Protein AF-A0A2V6QV86-F1 (afdb_monomer_lite)

Radius of gyration: 25.25 Å; chains: 1; bounding box: 74×33×73 Å

Structure (mmCIF, N/CA/C/O backbone):
data_AF-A0A2V6QV86-F1
#
_entry.id   AF-A0A2V6QV86-F1
#
loop_
_atom_site.group_PDB
_atom_site.id
_atom_site.type_symbol
_atom_site.label_atom_id
_atom_site.label_alt_id
_atom_site.label_comp_id
_atom_site.label_asym_id
_atom_site.label_entity_id
_atom_site.label_seq_id
_atom_site.pdbx_PDB_ins_code
_atom_site.Cartn_x
_atom_site.Cartn_y
_atom_site.Cartn_z
_atom_site.occupancy
_atom_site.B_iso_or_equiv
_atom_site.auth_seq_id
_atom_site.auth_comp_id
_atom_site.auth_asym_id
_atom_site.auth_atom_id
_atom_site.pdbx_PDB_model_num
ATOM 1 N N . MET A 1 1 ? 56.290 -21.192 -47.264 1.00 42.50 1 MET A N 1
ATOM 2 C CA . MET A 1 1 ? 55.141 -20.463 -47.847 1.00 42.50 1 MET A CA 1
ATOM 3 C C . MET A 1 1 ? 53.968 -20.531 -46.877 1.00 42.50 1 MET A C 1
ATOM 5 O O . MET A 1 1 ? 53.337 -21.572 -46.780 1.00 42.50 1 MET A O 1
ATOM 9 N N . ARG A 1 2 ? 53.705 -19.469 -46.104 1.00 52.25 2 ARG A N 1
ATOM 10 C CA . ARG A 1 2 ? 52.450 -19.335 -45.347 1.00 52.25 2 ARG A CA 1
ATOM 11 C C . ARG A 1 2 ? 51.502 -18.498 -46.199 1.00 52.25 2 ARG A C 1
ATOM 13 O O . ARG A 1 2 ? 51.614 -17.281 -46.219 1.00 52.25 2 ARG A O 1
ATOM 20 N N . LEU A 1 3 ? 50.619 -19.160 -46.940 1.00 50.53 3 LEU A N 1
ATOM 21 C CA . LEU A 1 3 ? 49.456 -18.513 -47.540 1.00 50.53 3 LEU A CA 1
ATOM 22 C C . LEU A 1 3 ? 48.415 -18.355 -46.431 1.00 50.53 3 LEU A C 1
ATOM 24 O O . LEU A 1 3 ? 47.565 -19.215 -46.220 1.00 50.53 3 LEU A O 1
ATOM 28 N N . THR A 1 4 ? 48.527 -17.279 -45.657 1.00 61.88 4 THR A N 1
ATOM 29 C CA . THR A 1 4 ? 47.422 -16.807 -44.824 1.00 61.88 4 THR A CA 1
ATOM 30 C C . THR A 1 4 ? 46.302 -16.404 -45.774 1.00 61.88 4 THR A C 1
ATOM 32 O O . THR A 1 4 ? 46.417 -15.393 -46.454 1.00 61.88 4 THR A O 1
ATOM 35 N N . ASN A 1 5 ? 45.254 -17.227 -45.875 1.00 73.50 5 ASN A N 1
ATOM 36 C CA . ASN A 1 5 ? 44.117 -16.962 -46.750 1.00 73.50 5 ASN A CA 1
ATOM 37 C C . ASN A 1 5 ? 43.401 -15.681 -46.266 1.00 73.50 5 ASN A C 1
ATOM 39 O O . ASN A 1 5 ? 42.757 -15.717 -45.214 1.00 73.50 5 ASN A O 1
ATOM 43 N N . PRO A 1 6 ? 43.523 -14.546 -46.980 1.00 71.19 6 PRO A N 1
ATOM 44 C CA . PRO A 1 6 ? 43.025 -13.254 -46.507 1.00 71.19 6 PRO A CA 1
ATOM 45 C C . PRO A 1 6 ? 41.498 -13.239 -46.394 1.00 71.19 6 PRO A C 1
ATOM 47 O O . PRO A 1 6 ? 40.950 -12.569 -45.525 1.00 71.19 6 PRO A O 1
ATOM 50 N N . VAL A 1 7 ? 40.812 -14.046 -47.208 1.00 74.56 7 VAL A N 1
ATOM 51 C CA . VAL A 1 7 ? 39.355 -14.203 -47.169 1.00 74.56 7 VAL A CA 1
ATOM 52 C C . VAL A 1 7 ? 38.921 -14.813 -45.836 1.00 74.56 7 VAL A C 1
ATOM 54 O O . VAL A 1 7 ? 38.009 -14.296 -45.199 1.00 74.56 7 VAL A O 1
ATOM 57 N N . LEU A 1 8 ? 39.624 -15.844 -45.354 1.00 75.56 8 LEU A N 1
ATOM 58 C CA . LEU A 1 8 ? 39.345 -16.471 -44.056 1.00 75.56 8 LEU A CA 1
ATOM 59 C C . LEU A 1 8 ? 39.459 -15.461 -42.900 1.00 75.56 8 LEU A C 1
ATOM 61 O O . LEU A 1 8 ? 38.622 -15.456 -42.002 1.00 75.56 8 LEU A O 1
ATOM 65 N N . TRP A 1 9 ? 40.464 -14.582 -42.938 1.00 75.62 9 TRP A N 1
ATOM 66 C CA . TRP A 1 9 ? 40.664 -13.546 -41.920 1.00 75.62 9 TRP A CA 1
ATOM 67 C C . TRP A 1 9 ? 39.587 -12.464 -41.948 1.00 75.62 9 TRP A C 1
ATOM 69 O O . TRP A 1 9 ? 39.134 -12.041 -40.887 1.00 75.62 9 TRP A O 1
ATOM 79 N N . ILE A 1 10 ? 39.137 -12.058 -43.138 1.00 77.81 10 ILE A N 1
ATOM 80 C CA . ILE A 1 10 ? 38.023 -11.114 -43.292 1.00 77.81 10 ILE A CA 1
ATOM 81 C C . ILE A 1 10 ? 36.728 -11.728 -42.745 1.00 77.81 10 ILE A C 1
ATOM 83 O O . ILE A 1 10 ? 36.012 -11.068 -41.994 1.00 77.81 10 ILE A O 1
ATOM 87 N N . PHE A 1 11 ? 36.452 -13.001 -43.049 1.00 79.69 11 PHE A N 1
ATOM 88 C CA . PHE A 1 11 ? 35.285 -13.704 -42.510 1.00 79.69 11 PHE A CA 1
ATOM 89 C C . PHE A 1 11 ? 35.346 -13.854 -40.986 1.00 79.69 11 PHE A C 1
ATOM 91 O O . PHE A 1 11 ? 34.358 -13.575 -40.311 1.00 79.69 11 PHE A O 1
ATOM 98 N N . LEU A 1 12 ? 36.501 -14.230 -40.426 1.00 78.12 12 LEU A N 1
ATOM 99 C CA . LEU A 1 12 ? 36.692 -14.303 -38.974 1.00 78.12 12 LEU A CA 1
ATOM 100 C C . LEU A 1 12 ? 36.471 -12.938 -38.313 1.00 78.12 12 LEU A C 1
ATOM 102 O O . LEU A 1 12 ? 35.704 -12.847 -37.358 1.00 78.12 12 LEU A O 1
ATOM 106 N N . ALA A 1 13 ? 37.074 -11.870 -38.843 1.00 77.94 13 ALA A N 1
ATOM 107 C CA . ALA A 1 13 ? 36.891 -10.516 -38.323 1.00 77.94 13 ALA A CA 1
ATOM 108 C C . ALA A 1 13 ? 35.424 -10.059 -38.393 1.00 77.94 13 ALA A C 1
ATOM 110 O O . ALA A 1 13 ? 34.920 -9.467 -37.441 1.00 77.94 13 ALA A O 1
ATOM 111 N N . ALA A 1 14 ? 34.711 -10.373 -39.479 1.00 78.31 14 ALA A N 1
ATOM 112 C CA . ALA A 1 14 ? 33.290 -10.063 -39.618 1.00 78.31 14 ALA A CA 1
ATOM 113 C C . ALA A 1 14 ? 32.424 -10.814 -38.591 1.00 78.31 14 ALA A C 1
ATOM 115 O O . ALA A 1 14 ? 31.543 -10.207 -37.987 1.00 78.31 14 ALA A O 1
ATOM 116 N N . ILE A 1 15 ? 32.702 -12.099 -38.340 1.00 83.88 15 ILE A N 1
ATOM 117 C CA . ILE A 1 15 ? 31.999 -12.897 -37.322 1.00 83.88 15 ILE A CA 1
ATOM 118 C C . ILE A 1 15 ? 32.264 -12.341 -35.918 1.00 83.88 15 ILE A C 1
ATOM 120 O O . ILE A 1 15 ? 31.322 -12.174 -35.143 1.00 83.88 15 ILE A O 1
ATOM 124 N N . PHE A 1 16 ? 33.515 -11.998 -35.596 1.00 81.94 16 PHE A N 1
ATOM 125 C CA . PHE A 1 16 ? 33.860 -11.374 -34.315 1.00 81.94 16 PHE A CA 1
ATOM 126 C C . PHE A 1 16 ? 33.180 -10.013 -34.133 1.00 81.94 16 PHE A C 1
ATOM 128 O O . PHE A 1 16 ? 32.630 -9.756 -33.064 1.00 81.94 16 PHE A O 1
ATOM 135 N N . ASN A 1 17 ? 33.145 -9.173 -35.171 1.00 80.81 17 ASN A N 1
ATOM 136 C CA . ASN A 1 17 ? 32.445 -7.887 -35.130 1.00 80.81 17 ASN A CA 1
ATOM 137 C C . ASN A 1 17 ? 30.928 -8.058 -34.970 1.00 80.81 17 ASN A C 1
ATOM 139 O O . ASN A 1 17 ? 30.315 -7.328 -34.197 1.00 80.81 17 ASN A O 1
ATOM 143 N N . ALA A 1 18 ? 30.322 -9.037 -35.648 1.00 78.94 18 ALA A N 1
ATOM 144 C CA . ALA A 1 18 ? 28.898 -9.332 -35.513 1.00 78.94 18 ALA A CA 1
ATOM 145 C C . ALA A 1 18 ? 28.544 -9.846 -34.106 1.00 78.94 18 ALA A C 1
ATOM 147 O O . ALA A 1 18 ? 27.550 -9.411 -33.526 1.00 78.94 18 ALA A O 1
ATOM 148 N N . LEU A 1 19 ? 29.374 -10.722 -33.527 1.00 83.56 19 LEU A N 1
ATOM 149 C CA . LEU A 1 19 ? 29.228 -11.191 -32.144 1.00 83.56 19 LEU A CA 1
ATOM 150 C C . LEU A 1 19 ? 29.383 -10.044 -31.144 1.00 83.56 19 LEU A C 1
ATOM 152 O O . LEU A 1 19 ? 28.533 -9.886 -30.270 1.00 83.56 19 LEU A O 1
ATOM 156 N N . ALA A 1 20 ? 30.428 -9.226 -31.289 1.00 75.62 20 ALA A N 1
ATOM 157 C CA . ALA A 1 20 ? 30.649 -8.061 -30.439 1.00 75.62 20 ALA A CA 1
ATOM 158 C C . ALA A 1 20 ? 29.458 -7.094 -30.504 1.00 75.62 20 ALA A C 1
ATOM 160 O O . ALA A 1 20 ? 28.913 -6.740 -29.464 1.00 75.62 20 ALA A O 1
ATOM 161 N N . ALA A 1 21 ? 28.981 -6.760 -31.709 1.00 76.75 21 ALA A N 1
ATOM 162 C CA . ALA A 1 21 ? 27.809 -5.910 -31.900 1.00 76.75 21 ALA A CA 1
ATOM 163 C C . ALA A 1 21 ? 26.549 -6.498 -31.245 1.00 76.75 21 ALA A C 1
ATOM 165 O O . ALA A 1 21 ? 25.808 -5.773 -30.588 1.00 76.75 21 ALA A O 1
ATOM 166 N N . PHE A 1 22 ? 26.324 -7.810 -31.358 1.00 80.94 22 PHE A N 1
ATOM 167 C CA . PHE A 1 22 ? 25.190 -8.476 -30.714 1.00 80.94 22 PHE A CA 1
ATOM 168 C C . PHE A 1 22 ? 25.242 -8.388 -29.180 1.00 80.94 22 PHE A C 1
ATOM 170 O O . PHE A 1 22 ? 24.226 -8.091 -28.548 1.00 80.94 22 PHE A O 1
ATOM 177 N N . PHE A 1 23 ? 26.412 -8.614 -28.570 1.00 79.12 23 PHE A N 1
ATOM 178 C CA . PHE A 1 23 ? 26.585 -8.449 -27.123 1.00 79.12 23 PHE A CA 1
ATOM 179 C C . PHE A 1 23 ? 26.409 -6.986 -26.696 1.00 79.12 23 PHE A C 1
ATOM 181 O O . PHE A 1 23 ? 25.689 -6.722 -25.737 1.00 79.12 23 PHE A O 1
ATOM 188 N N . THR A 1 24 ? 26.970 -6.034 -27.447 1.00 81.19 24 THR A N 1
ATOM 189 C CA . THR A 1 24 ? 26.826 -4.599 -27.165 1.00 81.19 24 THR A CA 1
ATOM 190 C C . THR A 1 24 ? 25.374 -4.130 -27.244 1.00 81.19 24 THR A C 1
ATOM 192 O O . THR A 1 24 ? 24.932 -3.413 -26.351 1.00 81.19 24 THR A O 1
ATOM 195 N N . ILE A 1 25 ? 24.610 -4.556 -28.256 1.00 77.50 25 ILE A N 1
ATOM 196 C CA . ILE A 1 25 ? 23.181 -4.220 -28.376 1.00 77.50 25 ILE A CA 1
ATOM 197 C C . ILE A 1 25 ? 22.408 -4.762 -27.168 1.00 77.50 25 ILE A C 1
ATOM 199 O O . ILE A 1 25 ? 21.633 -4.036 -26.551 1.00 77.50 25 ILE A O 1
ATOM 203 N N . ARG A 1 26 ? 22.674 -6.010 -26.758 1.00 77.38 26 ARG A N 1
ATOM 204 C CA . ARG A 1 26 ? 22.031 -6.592 -25.571 1.00 77.38 26 ARG A CA 1
ATOM 205 C C . ARG A 1 26 ? 22.360 -5.852 -24.279 1.00 77.38 26 ARG A C 1
ATOM 207 O O . ARG A 1 26 ? 21.483 -5.709 -23.427 1.00 77.38 26 ARG A O 1
ATOM 214 N N . ASP A 1 27 ? 23.598 -5.406 -24.113 1.00 80.81 27 ASP A N 1
ATOM 215 C CA . ASP A 1 27 ? 23.992 -4.651 -22.925 1.00 80.81 27 ASP A CA 1
ATOM 216 C C . ASP A 1 27 ? 23.386 -3.239 -22.926 1.00 80.81 27 ASP A C 1
ATOM 218 O O . ASP A 1 27 ? 22.929 -2.773 -21.881 1.00 80.81 27 ASP A O 1
ATOM 222 N N . GLN A 1 28 ? 23.271 -2.594 -24.091 1.00 74.31 28 GLN A N 1
ATOM 223 C CA . GLN A 1 28 ? 22.559 -1.319 -24.239 1.00 74.31 28 GLN A CA 1
ATOM 224 C C . GLN A 1 28 ? 21.066 -1.444 -23.913 1.00 74.31 28 GLN A C 1
ATOM 226 O O . GLN A 1 28 ? 20.520 -0.592 -23.207 1.00 74.31 28 GLN A O 1
ATOM 231 N N . ASP A 1 29 ? 20.406 -2.514 -24.362 1.00 81.38 29 ASP A N 1
ATOM 232 C CA . ASP A 1 29 ? 18.995 -2.774 -24.052 1.00 81.38 29 ASP A CA 1
ATOM 233 C C . ASP A 1 29 ? 18.773 -2.963 -22.545 1.00 81.38 29 ASP A C 1
ATOM 235 O O . ASP A 1 29 ? 17.808 -2.438 -21.975 1.00 81.38 29 ASP A O 1
ATOM 239 N N . ARG A 1 30 ? 19.690 -3.670 -21.870 1.00 77.06 30 ARG A N 1
ATOM 240 C CA . ARG A 1 30 ? 19.657 -3.856 -20.411 1.00 77.06 30 ARG A CA 1
ATOM 241 C C . ARG A 1 30 ? 19.823 -2.536 -19.670 1.00 77.06 30 ARG A C 1
ATOM 243 O O . ARG A 1 30 ? 18.972 -2.216 -18.845 1.00 77.06 30 ARG A O 1
ATOM 250 N N . GLN A 1 31 ? 20.847 -1.751 -20.008 1.00 79.44 31 GLN A N 1
ATOM 251 C CA . GLN A 1 31 ? 21.080 -0.439 -19.395 1.00 79.44 31 GLN A CA 1
ATOM 252 C C . GLN A 1 31 ? 19.894 0.503 -19.621 1.00 79.44 31 GLN A C 1
ATOM 254 O O . GLN A 1 31 ? 19.453 1.186 -18.702 1.00 79.44 31 GLN A O 1
ATOM 259 N N . THR A 1 32 ? 19.317 0.502 -20.824 1.00 79.81 32 THR A N 1
ATOM 260 C CA . THR A 1 32 ? 18.142 1.324 -21.147 1.00 79.81 32 THR A CA 1
ATOM 261 C C . THR A 1 32 ? 16.919 0.902 -20.333 1.00 79.81 32 THR A C 1
ATOM 263 O O . THR A 1 32 ? 16.180 1.752 -19.835 1.00 79.81 32 THR A O 1
ATOM 266 N N . THR A 1 33 ? 16.697 -0.403 -20.168 1.00 80.88 33 THR A N 1
ATOM 267 C CA . THR A 1 33 ? 15.594 -0.934 -19.353 1.00 80.88 33 THR A CA 1
ATOM 268 C C . THR A 1 33 ? 15.782 -0.595 -17.877 1.00 80.88 33 THR A C 1
ATOM 270 O O . THR A 1 33 ? 14.830 -0.184 -17.217 1.00 80.88 33 THR A O 1
ATOM 273 N N . GLU A 1 34 ? 17.008 -0.698 -17.372 1.00 83.94 34 GLU A N 1
ATOM 274 C CA . GLU A 1 34 ? 17.353 -0.338 -16.000 1.00 83.94 34 GLU A CA 1
ATOM 275 C C . GLU A 1 34 ? 17.153 1.161 -15.743 1.00 83.94 34 GLU A C 1
ATOM 277 O O . GLU A 1 34 ? 16.481 1.534 -14.782 1.00 83.94 34 GLU A O 1
ATOM 282 N N . LEU A 1 35 ? 17.626 2.026 -16.646 1.00 79.19 35 LEU A N 1
ATOM 283 C CA . LEU A 1 35 ? 17.395 3.472 -16.580 1.00 79.19 35 LEU A CA 1
ATOM 284 C C . LEU A 1 35 ? 15.900 3.807 -16.580 1.00 79.19 35 LEU A C 1
ATOM 286 O O . LEU A 1 35 ? 15.446 4.614 -15.768 1.00 79.19 35 LEU A O 1
ATOM 290 N N . ARG A 1 36 ? 15.107 3.156 -17.442 1.00 80.06 36 ARG A N 1
ATOM 291 C CA . ARG A 1 36 ? 13.643 3.306 -17.438 1.00 80.06 36 ARG A CA 1
ATOM 292 C C . ARG A 1 36 ? 13.036 2.870 -16.107 1.00 80.06 36 ARG A C 1
ATOM 294 O O . ARG A 1 36 ? 12.148 3.559 -15.603 1.00 80.06 36 ARG A O 1
ATOM 301 N N . GLY A 1 37 ? 13.514 1.772 -15.524 1.00 78.62 37 GLY A N 1
ATOM 302 C CA . GLY A 1 37 ? 13.097 1.305 -14.202 1.00 78.62 37 GLY A CA 1
ATOM 303 C C . GLY A 1 37 ? 13.346 2.355 -13.119 1.00 78.62 37 GLY A C 1
ATOM 304 O O . GLY A 1 37 ? 12.415 2.742 -12.418 1.00 78.62 37 GLY A O 1
ATOM 305 N N . TRP A 1 38 ? 14.555 2.915 -13.058 1.00 83.75 38 TRP A N 1
ATOM 306 C CA . TRP A 1 38 ? 14.905 3.978 -12.109 1.00 83.75 38 TRP A CA 1
ATOM 307 C C . TRP A 1 38 ? 14.108 5.273 -12.307 1.00 83.75 38 TRP A C 1
ATOM 309 O O . TRP A 1 38 ? 13.811 5.959 -11.337 1.00 83.75 38 TRP A O 1
ATOM 319 N N . MET A 1 39 ? 13.724 5.615 -13.538 1.00 81.06 39 MET A N 1
ATOM 320 C CA . MET A 1 39 ? 12.941 6.830 -13.809 1.00 81.06 39 MET A CA 1
ATOM 321 C C . MET A 1 39 ? 11.453 6.684 -13.464 1.00 81.06 39 MET A C 1
ATOM 323 O O . MET A 1 39 ? 10.816 7.637 -13.001 1.00 81.06 39 MET A O 1
ATOM 327 N N . THR A 1 40 ? 10.890 5.502 -13.723 1.00 80.75 40 THR A N 1
ATOM 328 C CA . THR A 1 40 ? 9.449 5.233 -13.587 1.00 80.75 40 THR A CA 1
ATOM 329 C C . THR A 1 40 ? 9.074 4.642 -12.232 1.00 80.75 40 THR A C 1
ATOM 331 O O . THR A 1 40 ? 7.916 4.726 -11.841 1.00 80.75 40 THR A O 1
ATOM 334 N N . GLY A 1 41 ? 10.038 4.070 -11.511 1.00 80.50 41 GLY A N 1
ATOM 335 C CA . GLY A 1 41 ? 9.813 3.227 -10.339 1.00 80.50 41 GLY A CA 1
ATOM 336 C C . GLY A 1 41 ? 9.684 1.739 -10.676 1.00 80.50 41 GLY A C 1
ATOM 337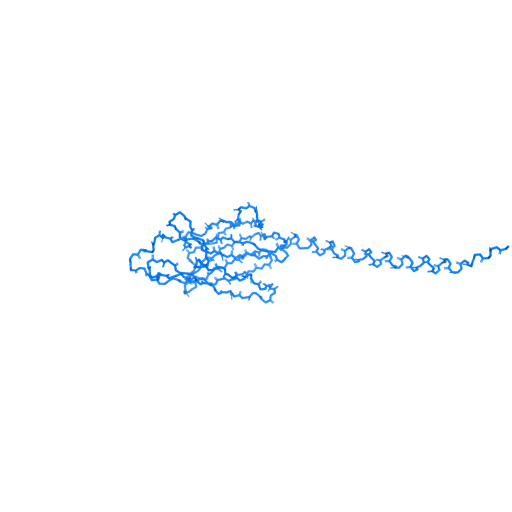 O O . GLY A 1 41 ? 9.532 0.929 -9.767 1.00 80.50 41 GLY A O 1
ATOM 338 N N . GLY A 1 42 ? 9.765 1.358 -11.957 1.00 85.25 42 GLY A N 1
ATOM 339 C CA . GLY A 1 42 ? 9.882 -0.032 -12.402 1.00 85.25 42 GLY A CA 1
ATOM 340 C C . GLY A 1 42 ? 8.843 -0.968 -11.779 1.00 85.25 42 GLY A C 1
ATOM 341 O O . GLY A 1 42 ? 7.648 -0.673 -11.775 1.00 85.25 42 GLY A O 1
ATOM 342 N N . ASP A 1 43 ? 9.313 -2.093 -11.239 1.00 79.62 43 ASP A N 1
ATOM 343 C CA . ASP A 1 43 ? 8.499 -3.106 -10.559 1.00 79.62 43 ASP A CA 1
ATOM 344 C C . ASP A 1 43 ? 8.309 -2.848 -9.053 1.00 79.62 43 ASP A C 1
ATOM 346 O O . ASP A 1 43 ? 7.971 -3.772 -8.313 1.00 79.62 43 ASP A O 1
ATOM 350 N N . SER A 1 44 ? 8.535 -1.613 -8.589 1.00 84.06 44 SER A N 1
ATOM 351 C CA . SER A 1 44 ? 8.330 -1.250 -7.188 1.00 84.06 44 SER A CA 1
ATOM 352 C C . SER A 1 44 ? 6.860 -1.324 -6.795 1.00 84.06 44 SER A C 1
ATOM 354 O O . SER A 1 44 ? 5.969 -0.888 -7.527 1.00 84.06 44 SER A O 1
ATOM 356 N N . ILE A 1 45 ? 6.606 -1.876 -5.615 1.00 83.25 45 ILE A N 1
ATOM 357 C CA . ILE A 1 45 ? 5.269 -2.015 -5.061 1.00 83.25 45 ILE A CA 1
ATOM 358 C C . ILE A 1 45 ? 5.289 -1.528 -3.620 1.00 83.25 45 ILE A C 1
ATOM 360 O O . ILE A 1 45 ? 6.165 -1.889 -2.831 1.00 83.25 45 ILE A O 1
ATOM 364 N N . VAL A 1 46 ? 4.295 -0.713 -3.287 1.00 87.06 46 VAL A N 1
ATOM 365 C CA . VAL A 1 46 ? 4.065 -0.191 -1.945 1.00 87.06 46 VAL A CA 1
ATOM 366 C C . VAL A 1 46 ? 2.759 -0.767 -1.426 1.00 87.06 46 VAL A C 1
ATOM 368 O O . VAL A 1 46 ? 1.760 -0.780 -2.142 1.00 87.06 46 VAL A O 1
ATOM 371 N N . TYR A 1 47 ? 2.773 -1.257 -0.194 1.00 87.50 47 TYR A N 1
ATOM 372 C CA . TYR A 1 47 ? 1.624 -1.892 0.450 1.00 87.50 47 TYR A CA 1
ATOM 373 C C . TYR A 1 47 ? 1.622 -1.597 1.949 1.00 87.50 47 TYR A C 1
ATOM 375 O O . TYR A 1 47 ? 2.613 -1.108 2.486 1.00 87.50 47 TYR A O 1
ATOM 383 N N . PHE A 1 48 ? 0.517 -1.870 2.637 1.00 89.62 48 PHE A N 1
ATOM 384 C CA . PHE A 1 48 ? 0.443 -1.790 4.093 1.00 89.62 48 PHE A CA 1
ATOM 385 C C . PHE A 1 48 ? 0.597 -3.169 4.732 1.00 89.62 48 PHE A C 1
ATOM 387 O O . PHE A 1 48 ? 0.046 -4.150 4.239 1.00 89.62 48 PHE A O 1
ATOM 394 N N . GLU A 1 49 ? 1.294 -3.223 5.864 1.00 88.38 49 GLU A N 1
ATOM 395 C CA . GLU A 1 49 ? 1.456 -4.413 6.704 1.00 88.38 49 GLU A CA 1
ATOM 396 C C . GLU A 1 49 ? 1.157 -4.054 8.171 1.00 88.38 49 GLU A C 1
ATOM 398 O O . GLU A 1 49 ? 1.601 -3.004 8.651 1.00 88.38 49 GLU A O 1
ATOM 403 N N . PRO A 1 50 ? 0.375 -4.867 8.897 1.00 89.44 50 PRO A N 1
ATOM 404 C CA . PRO A 1 50 ? 0.043 -4.614 10.284 1.00 89.44 50 PRO A CA 1
ATOM 405 C C . PRO A 1 50 ? 1.199 -5.040 11.189 1.00 89.44 50 PRO A C 1
ATOM 407 O O . PRO A 1 50 ? 1.774 -6.111 11.026 1.00 89.44 50 PRO A O 1
ATOM 410 N N . LEU A 1 51 ? 1.502 -4.223 12.193 1.00 87.94 51 LEU A N 1
ATOM 411 C CA . LEU A 1 51 ? 2.474 -4.554 13.231 1.00 87.94 51 LEU A CA 1
ATOM 412 C C . LEU A 1 51 ? 1.947 -4.096 14.592 1.00 87.94 51 LEU A C 1
ATOM 414 O O . LEU A 1 51 ? 1.406 -2.993 14.739 1.00 87.94 51 LEU A O 1
ATOM 418 N N . ARG A 1 52 ? 2.133 -4.942 15.608 1.00 87.25 52 ARG A N 1
ATOM 419 C CA . ARG A 1 52 ? 1.861 -4.591 17.006 1.00 87.25 52 ARG A CA 1
ATOM 420 C C . ARG A 1 52 ? 3.131 -4.065 17.662 1.00 87.25 52 ARG A C 1
ATOM 422 O O . ARG A 1 52 ? 4.128 -4.775 17.755 1.00 87.25 52 ARG A O 1
ATOM 429 N N . ARG A 1 53 ? 3.106 -2.822 18.148 1.00 82.31 53 ARG A N 1
ATOM 430 C CA . ARG A 1 53 ? 4.239 -2.224 18.869 1.00 82.31 53 ARG A CA 1
ATOM 431 C C . ARG A 1 53 ? 3.761 -1.209 19.900 1.00 82.31 53 ARG A C 1
ATOM 433 O O . ARG A 1 53 ? 2.961 -0.334 19.593 1.00 82.31 53 ARG A O 1
ATOM 440 N N . GLY A 1 54 ? 4.284 -1.309 21.125 1.00 80.50 54 GLY A N 1
ATOM 441 C CA . GLY A 1 54 ? 4.025 -0.327 22.186 1.00 80.50 54 GLY A CA 1
ATOM 442 C C . GLY A 1 54 ? 2.555 -0.227 22.615 1.00 80.50 54 GLY A C 1
ATOM 443 O O . GLY A 1 54 ? 2.066 0.880 22.819 1.00 80.50 54 GLY A O 1
ATOM 444 N N . GLY A 1 55 ? 1.843 -1.359 22.706 1.00 85.56 55 GLY A N 1
ATOM 445 C CA . GLY A 1 55 ? 0.423 -1.385 23.100 1.00 85.56 55 GLY A CA 1
ATOM 446 C C . GLY A 1 55 ? -0.520 -0.806 22.042 1.00 85.56 55 GLY A C 1
ATOM 447 O O . GLY A 1 55 ? -1.568 -0.245 22.359 1.00 85.56 55 GLY A O 1
ATOM 448 N N . ARG A 1 56 ? -0.117 -0.856 20.770 1.00 89.12 56 ARG A N 1
ATOM 449 C CA . ARG A 1 56 ? -0.917 -0.404 19.632 1.00 89.12 56 ARG A CA 1
ATOM 450 C C . ARG A 1 56 ? -0.733 -1.359 18.463 1.00 89.12 56 ARG A C 1
ATOM 452 O O . ARG A 1 56 ? 0.376 -1.835 18.223 1.00 89.12 56 ARG A O 1
ATOM 459 N N . LEU A 1 57 ? -1.808 -1.582 17.720 1.00 91.00 57 LEU A N 1
ATOM 460 C CA . LEU A 1 57 ? -1.776 -2.160 16.384 1.00 91.00 57 LEU A CA 1
ATOM 461 C C . LEU A 1 57 ? -1.797 -1.002 15.385 1.00 91.00 57 LEU A C 1
ATOM 463 O O . LEU A 1 57 ? -2.682 -0.154 15.449 1.00 91.00 57 LEU A O 1
ATOM 467 N N . ALA A 1 58 ? -0.858 -0.959 14.450 1.00 92.00 58 ALA A N 1
ATOM 468 C CA . ALA A 1 58 ? -0.901 0.005 13.359 1.00 92.00 58 ALA A CA 1
ATOM 469 C C . ALA A 1 58 ? -0.542 -0.667 12.039 1.00 92.00 58 ALA A C 1
ATOM 471 O O . ALA A 1 58 ? 0.208 -1.641 12.020 1.00 92.00 58 ALA A O 1
ATOM 472 N N . TYR A 1 59 ? -1.074 -0.130 10.946 1.00 90.69 59 TYR A N 1
ATOM 473 C CA . TYR A 1 59 ? -0.629 -0.497 9.610 1.00 90.69 59 TYR A CA 1
ATOM 474 C C . TYR A 1 59 ? 0.505 0.429 9.176 1.00 90.69 59 TYR A C 1
ATOM 476 O O . TYR A 1 59 ? 0.404 1.656 9.262 1.00 90.69 59 TYR A O 1
ATOM 484 N N . PHE A 1 60 ? 1.585 -0.177 8.707 1.00 89.88 60 PHE A N 1
ATOM 485 C CA . PHE A 1 60 ? 2.802 0.490 8.274 1.00 89.88 60 PHE A CA 1
ATOM 486 C C . PHE A 1 60 ? 2.979 0.313 6.778 1.00 89.88 60 PHE A C 1
ATOM 488 O O . PHE A 1 60 ? 2.689 -0.757 6.247 1.00 89.88 60 PHE A O 1
ATOM 495 N N . ILE A 1 61 ? 3.480 1.346 6.106 1.00 89.69 61 ILE A N 1
ATOM 496 C CA . ILE A 1 61 ? 3.865 1.205 4.707 1.00 89.69 61 ILE A CA 1
ATOM 497 C C . ILE A 1 61 ? 5.088 0.302 4.604 1.00 89.69 61 ILE A C 1
ATOM 499 O O . ILE A 1 61 ? 6.055 0.490 5.330 1.00 89.69 61 ILE A O 1
ATOM 503 N N . ARG A 1 62 ? 5.057 -0.615 3.643 1.00 87.81 62 ARG A N 1
ATOM 504 C CA . ARG A 1 62 ? 6.145 -1.486 3.216 1.00 87.81 62 ARG A CA 1
ATOM 505 C C . ARG A 1 62 ? 6.408 -1.287 1.730 1.00 87.81 62 ARG A C 1
ATOM 507 O O . ARG A 1 62 ? 5.541 -0.844 0.977 1.00 87.81 62 ARG A O 1
ATOM 514 N N . HIS A 1 63 ? 7.612 -1.651 1.314 1.00 87.56 63 HIS A N 1
ATOM 515 C CA . HIS A 1 63 ? 8.048 -1.616 -0.078 1.00 87.56 63 HIS A CA 1
ATOM 516 C C . HIS A 1 63 ? 8.656 -2.959 -0.471 1.00 87.56 63 HIS A C 1
ATOM 518 O O . HIS A 1 63 ? 9.319 -3.619 0.331 1.00 87.56 63 HIS A O 1
ATOM 524 N N . THR A 1 64 ? 8.421 -3.356 -1.717 1.00 83.31 64 THR A N 1
ATOM 525 C CA . THR A 1 64 ? 9.115 -4.457 -2.380 1.00 83.31 64 THR A CA 1
ATOM 526 C C . THR A 1 64 ? 9.395 -4.095 -3.838 1.00 83.31 64 THR A C 1
ATOM 528 O O . THR A 1 64 ? 8.761 -3.198 -4.390 1.00 83.31 64 THR A O 1
ATOM 531 N N . GLY A 1 65 ? 10.343 -4.783 -4.468 1.00 81.62 65 GLY A N 1
ATOM 532 C CA . GLY A 1 65 ? 10.805 -4.498 -5.829 1.00 81.62 65 GLY A CA 1
ATOM 533 C C . GLY A 1 65 ? 12.234 -3.959 -5.868 1.00 81.62 65 GLY A C 1
ATOM 534 O O . GLY A 1 65 ? 12.804 -3.570 -4.847 1.00 81.62 65 GLY A O 1
ATOM 535 N N . SER A 1 66 ? 12.834 -3.981 -7.058 1.00 83.06 66 SER A N 1
ATOM 536 C CA . SER A 1 66 ? 14.251 -3.633 -7.244 1.00 83.06 66 SER A CA 1
ATOM 537 C C . SER A 1 66 ? 14.490 -2.136 -7.437 1.00 83.06 66 SER A C 1
ATOM 539 O O . SER A 1 66 ? 15.626 -1.680 -7.328 1.00 83.06 66 SER A O 1
ATOM 541 N N . PHE A 1 67 ? 13.429 -1.371 -7.691 1.00 86.88 67 PHE A N 1
ATOM 542 C CA . PHE A 1 67 ? 13.478 0.074 -7.897 1.00 86.88 67 PHE A CA 1
ATOM 543 C C . PHE A 1 67 ? 12.761 0.819 -6.756 1.00 86.88 67 PHE A C 1
ATOM 545 O O . PHE A 1 67 ? 11.918 0.234 -6.067 1.00 86.88 67 PHE A O 1
ATOM 552 N N . PRO A 1 68 ? 13.062 2.108 -6.528 1.00 88.81 68 PRO A N 1
ATOM 553 C CA . PRO A 1 68 ? 12.297 2.943 -5.606 1.00 88.81 68 PRO A CA 1
ATOM 554 C C . PRO A 1 68 ? 10.861 3.164 -6.076 1.00 88.81 68 PRO A C 1
ATOM 556 O O . PRO A 1 68 ? 10.613 3.327 -7.270 1.00 88.81 68 PRO A O 1
ATOM 559 N N . ALA A 1 69 ? 9.931 3.262 -5.132 1.00 89.56 69 ALA A N 1
ATOM 560 C CA . ALA A 1 69 ? 8.603 3.789 -5.412 1.00 89.56 69 ALA A CA 1
ATOM 561 C C . ALA A 1 69 ? 8.629 5.314 -5.283 1.00 89.56 69 ALA A C 1
ATOM 563 O O . ALA A 1 69 ? 8.963 5.843 -4.222 1.00 89.56 69 ALA A O 1
ATOM 564 N N . TYR A 1 70 ? 8.293 6.018 -6.361 1.00 90.50 70 TYR A N 1
ATOM 565 C CA . TYR A 1 70 ? 8.290 7.480 -6.416 1.00 90.50 70 TYR A CA 1
ATOM 566 C C . TYR A 1 70 ? 6.880 8.048 -6.299 1.00 90.50 70 TYR A C 1
ATOM 568 O O . TYR A 1 70 ? 5.915 7.410 -6.718 1.00 90.50 70 TYR A O 1
ATOM 576 N N . ASP A 1 71 ? 6.793 9.281 -5.797 1.00 90.81 71 ASP A N 1
ATOM 577 C CA . ASP A 1 71 ? 5.561 10.071 -5.701 1.00 90.81 71 ASP A CA 1
ATOM 578 C C . ASP A 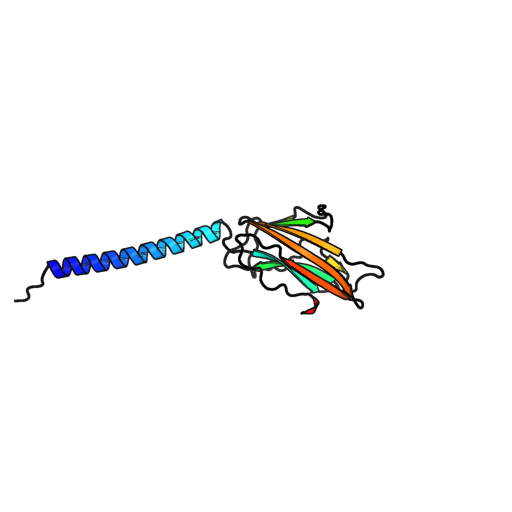1 71 ? 4.415 9.316 -5.013 1.00 90.81 71 ASP A C 1
ATOM 580 O O . ASP A 1 71 ? 3.262 9.370 -5.440 1.00 90.81 71 ASP A O 1
ATOM 584 N N . VAL A 1 72 ? 4.747 8.583 -3.948 1.00 91.06 72 VAL A N 1
ATOM 585 C CA . VAL A 1 72 ? 3.791 7.777 -3.198 1.00 91.06 72 VAL A CA 1
ATOM 586 C C . VAL A 1 72 ? 2.808 8.695 -2.478 1.00 91.06 72 VAL A C 1
ATOM 588 O O . VAL A 1 72 ? 3.203 9.534 -1.664 1.00 91.06 72 VAL A O 1
ATOM 591 N N . VAL A 1 73 ? 1.522 8.510 -2.758 1.00 93.38 73 VAL A N 1
ATOM 592 C CA . VAL A 1 73 ? 0.398 9.205 -2.134 1.00 93.38 73 VAL A CA 1
ATOM 593 C C . VAL A 1 73 ? -0.604 8.172 -1.638 1.00 93.38 73 VAL A C 1
ATOM 595 O O . VAL A 1 73 ? -1.016 7.289 -2.387 1.00 93.38 73 VAL A O 1
ATOM 598 N N . VAL A 1 74 ? -1.022 8.300 -0.381 1.00 94.25 74 VAL A N 1
ATOM 599 C CA . VAL A 1 74 ? -1.981 7.384 0.247 1.00 94.25 74 VAL A CA 1
ATOM 600 C C . VAL A 1 74 ? -3.325 8.066 0.468 1.00 94.25 74 VAL A C 1
ATOM 602 O O . VAL A 1 74 ? -3.387 9.212 0.915 1.00 94.25 74 VAL A O 1
ATOM 605 N N . ARG A 1 75 ? -4.406 7.339 0.192 1.00 95.38 75 ARG A N 1
ATOM 606 C CA . ARG A 1 75 ? -5.783 7.693 0.544 1.00 95.38 75 ARG A CA 1
ATOM 607 C C . ARG A 1 75 ? -6.427 6.516 1.261 1.00 95.38 75 ARG A C 1
ATOM 609 O O . ARG A 1 75 ? -6.274 5.372 0.841 1.00 95.38 75 ARG A O 1
ATOM 616 N N . VAL A 1 76 ? -7.136 6.787 2.345 1.00 95.75 76 VAL A N 1
ATOM 617 C CA . VAL A 1 76 ? -7.860 5.775 3.114 1.00 95.75 76 VAL A CA 1
ATOM 618 C C . VAL A 1 76 ? -9.341 6.065 2.993 1.00 95.75 76 VAL A C 1
ATOM 620 O O . VAL A 1 76 ? -9.787 7.179 3.265 1.00 95.75 76 VAL A O 1
ATOM 623 N N . HIS A 1 77 ? -10.089 5.047 2.597 1.00 95.25 77 HIS A N 1
ATOM 624 C CA . HIS A 1 77 ? -11.534 5.077 2.490 1.00 95.25 77 HIS A CA 1
ATOM 625 C C . HIS A 1 77 ? -12.153 4.090 3.480 1.00 95.25 77 HIS A C 1
ATOM 627 O O . HIS A 1 77 ? -11.517 3.092 3.841 1.00 95.25 77 HIS A O 1
ATOM 633 N N . ASP A 1 78 ? -13.380 4.362 3.909 1.00 93.12 78 ASP A N 1
ATOM 634 C CA . ASP A 1 78 ? -14.183 3.418 4.687 1.00 93.12 78 ASP A CA 1
ATOM 635 C C . ASP A 1 78 ? -14.809 2.316 3.805 1.00 93.12 78 ASP A C 1
ATOM 637 O O . ASP A 1 78 ? -14.418 2.109 2.652 1.00 93.12 78 ASP A O 1
ATOM 641 N N . GLU A 1 79 ? -15.738 1.549 4.380 1.00 87.88 79 GLU A N 1
ATOM 642 C CA . GLU A 1 79 ? -16.455 0.470 3.691 1.00 87.88 79 GLU A CA 1
ATOM 643 C C . GLU A 1 79 ? -17.390 0.976 2.582 1.00 87.88 79 GLU A C 1
ATOM 645 O O . GLU A 1 79 ? -17.574 0.274 1.589 1.00 87.88 79 GLU A O 1
ATOM 650 N N . ASP A 1 80 ? -17.904 2.198 2.720 1.00 90.00 80 ASP A N 1
ATOM 651 C CA . ASP A 1 80 ? -18.812 2.852 1.773 1.00 90.00 80 ASP A CA 1
ATOM 652 C C . ASP A 1 80 ? -18.047 3.675 0.714 1.00 90.00 80 ASP A C 1
ATOM 654 O O . ASP A 1 80 ? -18.631 4.464 -0.027 1.00 90.00 80 ASP A O 1
ATOM 658 N N . GLU A 1 81 ? -16.725 3.487 0.636 1.00 86.38 81 GLU A N 1
ATOM 659 C CA . GLU A 1 81 ? -15.787 4.188 -0.248 1.00 86.38 81 GLU A CA 1
ATOM 660 C C . GLU A 1 81 ? -15.640 5.698 0.018 1.00 86.38 81 GLU A C 1
ATOM 662 O O . GLU A 1 81 ? -14.969 6.407 -0.745 1.00 86.38 81 GLU A O 1
ATOM 667 N N . HIS A 1 82 ? -16.157 6.206 1.139 1.00 93.88 82 HIS A N 1
ATOM 668 C CA . HIS A 1 82 ? -15.943 7.594 1.528 1.00 93.88 82 HIS A CA 1
ATOM 669 C C . HIS A 1 82 ? -14.498 7.804 1.969 1.00 93.88 82 HIS A C 1
ATOM 671 O O . HIS A 1 82 ? -13.948 7.037 2.759 1.00 93.88 82 HIS A O 1
ATOM 677 N N . LEU A 1 83 ? -13.874 8.872 1.468 1.00 94.56 83 LEU A N 1
ATOM 678 C CA . LEU A 1 83 ? -12.523 9.253 1.864 1.00 94.56 83 LEU A CA 1
ATOM 679 C C . LEU A 1 83 ? -12.525 9.690 3.334 1.00 94.56 83 LEU A C 1
ATOM 681 O O . LEU A 1 83 ? -13.093 10.727 3.673 1.00 94.56 83 LEU A O 1
ATOM 685 N N . ILE A 1 84 ? -11.854 8.918 4.186 1.00 95.12 84 ILE A N 1
ATOM 686 C CA . ILE A 1 84 ? -11.720 9.212 5.618 1.00 95.12 84 ILE A CA 1
ATOM 687 C C . ILE A 1 84 ? -10.376 9.854 5.961 1.00 95.12 84 ILE A C 1
ATOM 689 O O . ILE A 1 84 ? -10.279 10.576 6.951 1.00 95.12 84 ILE A O 1
ATOM 693 N N . GLU A 1 85 ? -9.331 9.608 5.164 1.00 95.06 85 GLU A N 1
ATOM 694 C CA . GLU A 1 85 ? -8.016 10.207 5.382 1.00 95.06 85 GLU A CA 1
ATOM 695 C C . GLU A 1 85 ? -7.221 10.352 4.078 1.00 95.06 85 GLU A C 1
ATOM 697 O O . GLU A 1 85 ? -7.206 9.462 3.229 1.00 95.06 85 GLU A O 1
ATOM 702 N N . GLY A 1 86 ? -6.508 11.470 3.945 1.00 91.25 86 GLY A N 1
ATOM 703 C CA . GLY A 1 86 ? -5.660 11.790 2.798 1.00 91.25 86 GLY A CA 1
ATOM 704 C C . GLY A 1 86 ? -6.250 12.845 1.857 1.00 91.25 86 GLY A C 1
ATOM 705 O O . GLY A 1 86 ? -7.291 13.426 2.161 1.00 91.25 86 GLY A O 1
ATOM 706 N N . PRO A 1 87 ? -5.577 13.142 0.728 1.00 93.94 87 PRO A N 1
ATOM 707 C CA . PRO A 1 87 ? -4.337 12.521 0.249 1.00 93.94 87 PRO A CA 1
ATOM 708 C C . PRO A 1 87 ? -3.127 12.818 1.148 1.00 93.94 87 PRO A C 1
ATOM 710 O O . PRO A 1 87 ? -2.860 13.969 1.480 1.00 93.94 87 PRO A O 1
ATOM 713 N N . ILE A 1 88 ? -2.379 11.777 1.519 1.00 94.06 88 ILE A N 1
ATOM 714 C CA . ILE A 1 88 ? -1.152 11.876 2.320 1.00 94.06 88 ILE A CA 1
ATOM 715 C C . ILE A 1 88 ? 0.050 11.712 1.383 1.00 94.06 88 ILE A C 1
ATOM 717 O O . ILE A 1 88 ? 0.273 10.599 0.898 1.00 94.06 88 ILE A O 1
ATOM 721 N N . PRO A 1 89 ? 0.834 12.770 1.109 1.00 92.31 89 PRO A N 1
ATOM 722 C CA . PRO A 1 89 ? 2.064 12.638 0.342 1.00 92.31 89 PRO A CA 1
ATOM 723 C C . PRO A 1 89 ? 3.152 11.994 1.209 1.00 92.31 89 PRO A C 1
ATOM 725 O O . PRO A 1 89 ? 3.547 12.540 2.237 1.00 92.31 89 PRO A O 1
ATOM 728 N N . VAL A 1 90 ? 3.639 10.830 0.786 1.00 89.75 90 VAL A N 1
ATOM 729 C CA . VAL A 1 90 ? 4.734 10.100 1.445 1.00 89.75 90 VAL A CA 1
ATOM 730 C C . VAL A 1 90 ? 6.063 10.344 0.726 1.00 89.75 90 VAL A C 1
ATOM 732 O O . VAL A 1 90 ? 7.113 10.381 1.361 1.00 89.75 90 VAL A O 1
ATOM 735 N N . GLY A 1 91 ? 6.024 10.581 -0.589 1.00 88.94 91 GLY A N 1
ATOM 736 C CA . GLY A 1 91 ? 7.209 10.881 -1.391 1.00 88.94 91 GLY A CA 1
ATOM 737 C C . GLY A 1 91 ? 7.862 9.617 -1.944 1.00 88.94 91 GLY A C 1
ATOM 738 O O . GLY A 1 91 ? 7.201 8.829 -2.613 1.00 88.94 91 GLY A O 1
ATOM 739 N N . MET A 1 92 ? 9.163 9.437 -1.718 1.00 89.44 92 MET A N 1
ATOM 740 C CA . MET A 1 92 ? 9.908 8.281 -2.227 1.00 89.44 92 MET A CA 1
ATOM 741 C C . MET A 1 92 ? 10.083 7.219 -1.140 1.00 89.44 92 MET A C 1
ATOM 743 O O . MET A 1 92 ? 10.484 7.542 -0.024 1.00 89.44 92 MET A O 1
ATOM 747 N N . ILE A 1 93 ? 9.847 5.951 -1.485 1.00 87.06 93 ILE A N 1
ATOM 748 C CA . ILE A 1 93 ? 10.020 4.811 -0.579 1.00 87.06 93 ILE A CA 1
ATOM 749 C C . ILE A 1 93 ? 10.964 3.789 -1.205 1.00 87.06 93 ILE A C 1
ATOM 751 O O . ILE A 1 93 ? 10.791 3.374 -2.351 1.00 87.06 93 ILE A O 1
ATOM 755 N N . THR A 1 94 ? 11.950 3.361 -0.421 1.00 85.00 94 THR A N 1
ATOM 756 C CA . THR A 1 94 ? 12.885 2.284 -0.760 1.00 85.00 94 THR A CA 1
ATOM 757 C C . THR A 1 94 ? 13.009 1.310 0.407 1.00 85.00 94 THR A C 1
ATOM 759 O O . THR A 1 94 ? 12.988 1.718 1.573 1.00 85.00 94 THR A O 1
ATOM 762 N N . GLY A 1 95 ? 13.144 0.017 0.111 1.00 76.19 95 GLY A N 1
ATOM 763 C CA . GLY A 1 95 ? 13.367 -1.010 1.127 1.00 76.19 95 GLY A CA 1
ATOM 764 C C . GLY A 1 95 ? 14.625 -0.715 1.948 1.00 76.19 95 GLY A C 1
ATOM 765 O O . GLY A 1 95 ? 15.676 -0.408 1.388 1.00 76.19 95 GLY A O 1
ATOM 766 N N . GLY A 1 96 ? 14.514 -0.769 3.278 1.00 70.69 96 GLY A N 1
ATOM 767 C CA . GLY A 1 96 ? 15.629 -0.485 4.188 1.00 70.69 96 GLY A CA 1
ATOM 768 C C . GLY A 1 96 ? 15.937 1.001 4.423 1.00 70.69 96 GLY A C 1
ATOM 769 O O . GLY A 1 96 ? 16.874 1.305 5.156 1.00 70.69 96 GLY A O 1
ATOM 770 N N . SER A 1 97 ? 15.158 1.933 3.861 1.00 68.38 97 SER A N 1
ATOM 771 C CA . SER A 1 97 ? 15.303 3.375 4.141 1.00 68.38 97 SER A CA 1
ATOM 772 C C . SER A 1 97 ? 14.809 3.797 5.526 1.00 68.38 97 SER A C 1
ATOM 774 O O . SER A 1 97 ? 15.026 4.938 5.930 1.00 68.38 97 SER A O 1
ATOM 776 N N . GLY A 1 98 ? 14.092 2.920 6.237 1.00 70.00 98 GLY A N 1
ATOM 777 C CA . GLY A 1 98 ? 13.385 3.253 7.474 1.00 70.00 98 GLY A CA 1
ATOM 778 C C . GLY A 1 98 ? 12.036 3.938 7.231 1.00 70.00 98 GLY A C 1
ATOM 779 O O . GLY A 1 98 ? 11.195 3.955 8.131 1.00 70.00 98 GLY A O 1
ATOM 780 N N . LEU A 1 99 ? 11.783 4.437 6.012 1.00 70.19 99 LEU A N 1
ATOM 781 C CA . LEU A 1 99 ? 10.462 4.912 5.585 1.00 70.19 99 LEU A CA 1
ATOM 782 C C . LEU A 1 99 ? 9.493 3.743 5.316 1.00 70.19 99 LEU A C 1
ATOM 784 O O . LEU A 1 99 ? 8.279 3.930 5.338 1.00 70.19 99 LEU A O 1
ATOM 788 N N . ASP A 1 100 ? 10.020 2.526 5.152 1.00 72.75 100 ASP A N 1
ATOM 789 C CA . ASP A 1 100 ? 9.293 1.253 5.035 1.00 72.75 100 ASP A CA 1
ATOM 790 C C . ASP A 1 100 ? 8.766 0.712 6.381 1.00 72.75 100 ASP A C 1
ATOM 792 O O . ASP A 1 100 ? 8.412 -0.462 6.492 1.00 72.75 100 ASP A O 1
ATOM 796 N N . TRP A 1 101 ? 8.734 1.563 7.410 1.00 80.62 101 TRP A N 1
ATOM 797 C CA . TRP A 1 101 ? 8.083 1.323 8.701 1.00 80.62 101 TRP A CA 1
ATOM 798 C C . TRP A 1 101 ? 7.361 2.574 9.209 1.00 80.62 101 TRP A C 1
ATOM 800 O O . TRP A 1 101 ? 7.271 2.825 10.414 1.00 80.62 101 TRP A O 1
ATOM 810 N N . LEU A 1 102 ? 6.827 3.386 8.296 1.00 83.75 102 LEU A N 1
ATOM 811 C CA . LEU A 1 102 ? 6.038 4.558 8.658 1.00 83.75 102 LEU A CA 1
ATOM 812 C C . LEU A 1 102 ? 4.549 4.226 8.736 1.00 83.75 102 LEU A C 1
ATOM 814 O O . LEU A 1 102 ? 3.927 3.803 7.762 1.00 83.75 102 LEU A O 1
ATOM 818 N N . ALA A 1 103 ? 3.953 4.484 9.900 1.00 85.69 103 ALA A N 1
ATOM 819 C CA . ALA A 1 103 ? 2.504 4.491 10.063 1.00 85.69 103 ALA A CA 1
ATOM 820 C C . ALA A 1 103 ? 1.962 5.839 9.573 1.00 85.69 103 ALA A C 1
ATOM 822 O O . ALA A 1 103 ? 1.797 6.761 10.369 1.00 85.69 103 ALA A O 1
ATOM 823 N N . VAL A 1 104 ? 1.747 6.001 8.271 1.00 87.00 104 VAL A N 1
ATOM 824 C CA . VAL A 1 104 ? 1.404 7.324 7.713 1.00 87.00 104 VAL A CA 1
ATOM 825 C C . VAL A 1 104 ? -0.031 7.765 8.009 1.00 87.00 104 VAL A C 1
ATOM 827 O O . VAL A 1 104 ? -0.261 8.954 8.197 1.00 87.00 104 VAL A O 1
ATOM 830 N N . ALA A 1 105 ? -0.972 6.823 8.100 1.00 89.94 105 ALA A N 1
ATOM 831 C CA . ALA A 1 105 ? -2.389 7.099 8.316 1.00 89.94 105 ALA A CA 1
ATOM 832 C C . ALA A 1 105 ? -2.752 6.927 9.797 1.00 89.94 105 ALA A C 1
ATOM 834 O O . ALA A 1 105 ? -2.449 5.894 10.401 1.00 89.94 105 ALA A O 1
ATOM 835 N N . GLN A 1 106 ? -3.398 7.925 10.398 1.00 91.06 106 GLN A N 1
ATOM 836 C CA . GLN A 1 106 ? -3.872 7.865 11.783 1.00 91.06 106 GLN A CA 1
ATOM 837 C C . GLN A 1 106 ? -5.105 6.968 11.927 1.00 91.06 106 GLN A C 1
ATOM 839 O O . GLN A 1 106 ? -5.236 6.273 12.933 1.00 91.06 106 GLN A O 1
ATOM 844 N N . SER A 1 107 ? -5.976 6.937 10.916 1.00 91.69 107 SER A N 1
ATOM 845 C CA . SER A 1 107 ? -7.178 6.090 10.858 1.00 91.69 107 SER A CA 1
ATOM 846 C C . SER A 1 107 ? -6.863 4.590 10.883 1.00 91.69 107 SER A C 1
ATOM 848 O O . SER A 1 107 ? -7.707 3.786 11.278 1.00 91.69 107 SER A O 1
ATOM 850 N N . LEU A 1 108 ? -5.627 4.217 10.532 1.00 92.25 108 LEU A N 1
ATOM 851 C CA . LEU A 1 108 ? -5.119 2.846 10.549 1.00 92.25 108 LEU A CA 1
ATOM 852 C C . LEU A 1 108 ? -4.290 2.524 11.805 1.00 92.25 108 LEU A C 1
ATOM 854 O O . LEU A 1 108 ? -3.464 1.606 11.792 1.00 92.25 108 LEU A O 1
ATOM 858 N N . ARG A 1 109 ? -4.488 3.277 12.893 1.00 93.50 109 ARG A N 1
ATOM 859 C CA . ARG A 1 109 ? -3.867 3.042 14.203 1.00 93.50 109 ARG A CA 1
ATOM 860 C C . ARG A 1 109 ? -4.940 2.706 15.231 1.00 93.50 109 ARG A C 1
ATOM 862 O O . ARG A 1 109 ? -5.904 3.444 15.414 1.00 93.50 109 ARG A O 1
ATOM 86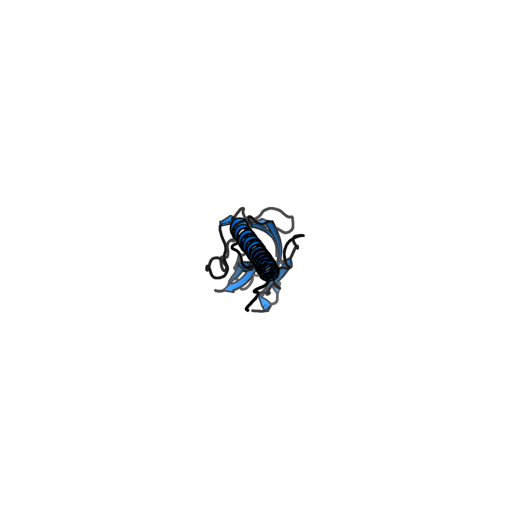9 N N . PHE A 1 110 ? -4.735 1.613 15.950 1.00 92.12 110 PHE A N 1
ATOM 870 C CA . PHE A 1 110 ? -5.687 1.057 16.899 1.00 92.12 110 PHE A CA 1
ATOM 871 C C . PHE A 1 110 ? -5.008 0.869 18.262 1.00 92.12 110 PHE A C 1
ATOM 873 O O . PHE A 1 110 ? -3.899 0.326 18.325 1.00 92.12 110 PHE A O 1
ATOM 880 N N . PRO A 1 111 ? -5.632 1.313 19.366 1.00 90.62 111 PRO A N 1
ATOM 881 C CA . PRO A 1 111 ? -5.142 0.985 20.702 1.00 90.62 111 PRO A CA 1
ATOM 882 C C . PRO A 1 111 ? -5.232 -0.527 20.918 1.00 90.62 111 PRO A C 1
ATOM 884 O O . PRO A 1 111 ? -6.220 -1.128 20.511 1.00 90.62 111 PRO A O 1
ATOM 887 N N . ASP A 1 112 ? -4.218 -1.141 21.523 1.00 87.12 112 ASP A N 1
ATOM 888 C CA . ASP A 1 112 ? -4.178 -2.579 21.796 1.00 87.12 112 ASP A CA 1
ATOM 889 C C . ASP A 1 112 ? -3.982 -2.792 23.310 1.00 87.12 112 ASP A C 1
ATOM 891 O O . ASP A 1 112 ? -2.949 -2.378 23.847 1.00 87.12 112 ASP A O 1
ATOM 895 N N . PRO A 1 113 ? -4.958 -3.373 24.033 1.00 89.75 113 PRO A N 1
ATOM 896 C CA . PRO A 1 113 ? -6.117 -4.127 23.538 1.00 89.75 113 PRO A CA 1
ATOM 897 C C . PRO A 1 113 ? -7.255 -3.268 22.942 1.00 89.75 113 PRO A C 1
ATOM 899 O O . PRO A 1 113 ? -7.352 -2.074 23.242 1.00 89.75 113 PRO A O 1
ATOM 902 N N . PRO A 1 114 ? -8.142 -3.865 22.116 1.00 91.25 114 PRO A N 1
ATOM 903 C CA . PRO A 1 114 ? -9.340 -3.208 21.599 1.00 91.25 114 PRO A CA 1
ATOM 904 C C . PRO A 1 114 ? -10.233 -2.669 22.730 1.00 91.25 114 PRO A C 1
ATOM 906 O O . PRO A 1 114 ? -10.496 -3.395 23.693 1.00 91.25 114 PRO A O 1
ATOM 909 N N . PRO A 1 115 ? -10.773 -1.441 22.610 1.00 91.38 115 PRO A N 1
ATOM 910 C CA . PRO A 1 115 ? -11.731 -0.910 23.572 1.00 91.38 115 PRO A CA 1
ATOM 911 C C . PRO A 1 115 ? -13.011 -1.766 23.642 1.00 91.38 115 PRO A C 1
ATOM 913 O O . PRO A 1 115 ? -13.424 -2.334 22.621 1.00 91.38 115 PRO A O 1
ATOM 916 N N . PRO A 1 116 ? -13.687 -1.832 24.804 1.00 88.06 116 PRO A N 1
ATOM 917 C CA . PRO A 1 116 ? -14.953 -2.548 24.940 1.00 88.06 116 PRO A CA 1
ATOM 918 C C . PRO A 1 116 ? -16.008 -2.046 23.946 1.00 88.06 116 PRO A C 1
ATOM 920 O O . PRO A 1 116 ? -16.136 -0.844 23.726 1.00 88.06 116 PRO A O 1
ATOM 923 N N . GLY A 1 117 ? -16.770 -2.967 23.352 1.00 86.88 117 GLY A N 1
ATOM 924 C CA . GLY A 1 117 ? -17.845 -2.637 22.406 1.00 86.88 117 GLY A CA 1
ATOM 925 C C . GLY A 1 117 ? -17.381 -2.256 20.997 1.00 86.88 117 GLY A C 1
ATOM 926 O O . GLY A 1 117 ? -18.210 -1.893 20.166 1.00 86.88 117 GLY A O 1
ATOM 927 N N . THR A 1 118 ? -16.082 -2.347 20.698 1.00 90.19 118 THR A N 1
ATOM 928 C CA . THR A 1 118 ? -15.595 -2.086 19.340 1.00 90.19 118 THR A CA 1
ATOM 929 C C . THR A 1 118 ? -16.076 -3.163 18.364 1.00 90.19 118 THR A C 1
ATOM 931 O O . THR A 1 118 ? -16.137 -4.343 18.701 1.00 90.19 118 THR A O 1
AT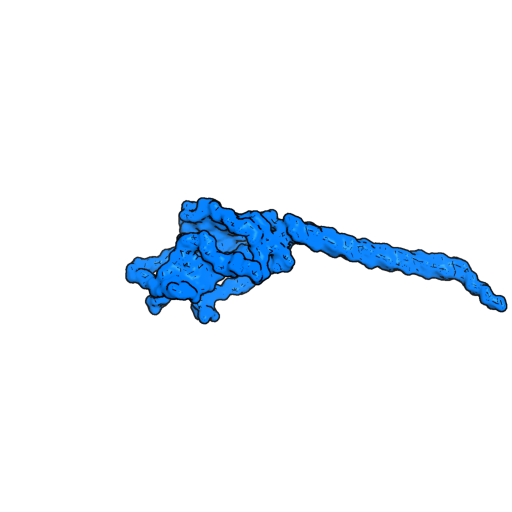OM 934 N N . THR A 1 119 ? -16.401 -2.761 17.138 1.00 90.81 119 THR A N 1
ATOM 935 C CA . THR A 1 119 ? -16.836 -3.647 16.052 1.00 90.81 119 THR A CA 1
ATOM 936 C C . THR A 1 119 ? -15.744 -3.815 14.996 1.00 90.81 119 THR A C 1
ATOM 938 O O . THR A 1 119 ? -14.697 -3.161 15.033 1.00 90.81 119 THR A O 1
ATOM 941 N N . ALA A 1 120 ? -15.975 -4.727 14.050 1.00 91.69 120 ALA A N 1
ATOM 942 C CA . ALA A 1 120 ? -15.118 -4.866 12.882 1.00 91.69 120 ALA A CA 1
ATOM 943 C C . ALA A 1 120 ? -15.114 -3.570 12.056 1.00 91.69 120 ALA A C 1
ATOM 945 O O . ALA A 1 120 ? -16.159 -2.960 11.849 1.00 91.69 120 ALA A O 1
ATOM 946 N N . LYS A 1 121 ? -13.941 -3.188 11.556 1.00 91.94 121 LYS A N 1
ATOM 947 C CA . LYS A 1 121 ? -13.749 -2.073 10.630 1.00 91.94 121 LYS A CA 1
ATOM 948 C C . LYS A 1 121 ? -13.142 -2.586 9.334 1.00 91.94 121 LYS A C 1
ATOM 950 O O . LYS A 1 121 ? -12.296 -3.487 9.350 1.00 91.94 121 LYS A O 1
ATOM 955 N N . ARG A 1 122 ? -13.581 -2.013 8.221 1.00 93.75 122 ARG A N 1
ATOM 956 C CA . ARG A 1 122 ? -13.089 -2.296 6.875 1.00 93.75 122 ARG A CA 1
ATOM 957 C C . ARG A 1 122 ? -12.610 -0.997 6.254 1.00 93.75 122 ARG A C 1
ATOM 959 O O . ARG A 1 122 ? -13.219 0.046 6.465 1.00 93.75 122 ARG A O 1
ATOM 966 N N . PHE A 1 123 ? -11.514 -1.084 5.520 1.00 93.56 123 PHE A N 1
ATOM 967 C CA . PHE A 1 123 ? -10.896 0.052 4.859 1.00 93.56 123 PHE A CA 1
ATOM 968 C C . PHE A 1 123 ? -10.511 -0.327 3.438 1.00 93.56 123 PHE A C 1
ATOM 970 O O . PHE A 1 123 ? -10.014 -1.429 3.193 1.00 93.56 123 PHE A O 1
ATOM 977 N N . ARG A 1 124 ? -10.676 0.611 2.510 1.00 92.94 124 ARG A N 1
ATOM 978 C CA . ARG A 1 124 ? -10.069 0.557 1.181 1.00 92.94 124 ARG A CA 1
ATOM 979 C C . ARG A 1 124 ? -8.937 1.575 1.156 1.00 92.94 124 ARG A C 1
ATOM 981 O O . ARG A 1 124 ? -9.173 2.778 1.183 1.00 92.94 124 ARG A O 1
ATOM 988 N N . VAL A 1 125 ? -7.704 1.092 1.123 1.00 92.50 125 VAL A N 1
ATOM 989 C CA . VAL A 1 125 ? -6.510 1.931 1.045 1.00 92.50 125 VAL A CA 1
ATOM 990 C C . VAL A 1 125 ? -6.058 1.999 -0.400 1.00 92.50 125 VAL A C 1
ATOM 992 O O . VAL A 1 125 ? -5.792 0.977 -1.024 1.00 92.50 125 VAL A O 1
ATOM 995 N N . GLU A 1 126 ? -5.978 3.207 -0.931 1.00 91.94 126 GLU A N 1
ATOM 996 C CA . GLU A 1 126 ? -5.466 3.485 -2.261 1.00 91.94 126 GLU A CA 1
ATOM 997 C C . GLU A 1 126 ? -4.064 4.080 -2.150 1.00 91.94 126 GLU A C 1
ATOM 999 O O . GLU A 1 126 ? -3.831 5.047 -1.423 1.00 91.94 126 GLU A O 1
ATOM 1004 N N . ILE A 1 127 ? -3.127 3.475 -2.868 1.00 91.19 127 ILE A N 1
ATOM 1005 C CA . ILE A 1 127 ? -1.710 3.810 -2.859 1.00 91.19 127 ILE A CA 1
ATOM 1006 C C . ILE A 1 127 ? -1.337 4.166 -4.288 1.00 91.19 127 ILE A C 1
ATOM 1008 O O . ILE A 1 127 ? -1.157 3.302 -5.142 1.00 91.19 127 ILE A O 1
ATOM 1012 N N . GLN A 1 128 ? -1.250 5.457 -4.556 1.00 90.12 128 GLN A N 1
ATOM 1013 C CA . GLN A 1 128 ? -0.805 5.974 -5.836 1.00 90.12 128 GLN A CA 1
ATOM 1014 C C . GLN A 1 128 ? 0.710 6.142 -5.802 1.00 90.12 128 GLN A C 1
ATOM 1016 O O . GLN A 1 128 ? 1.240 6.695 -4.849 1.00 90.12 128 GLN A O 1
ATOM 1021 N N . ALA A 1 129 ? 1.396 5.690 -6.840 1.00 89.81 129 ALA A N 1
ATOM 1022 C CA . ALA A 1 129 ? 2.813 5.905 -7.081 1.00 89.81 129 ALA A CA 1
ATOM 1023 C C . ALA A 1 129 ? 3.022 6.267 -8.558 1.00 89.81 129 ALA A C 1
ATOM 1025 O O . ALA A 1 129 ? 2.113 6.160 -9.387 1.00 89.81 129 ALA A O 1
ATOM 1026 N N . ARG A 1 130 ? 4.236 6.684 -8.917 1.00 86.94 130 ARG A N 1
ATOM 1027 C CA . ARG A 1 130 ? 4.574 7.068 -10.295 1.00 86.94 130 ARG A CA 1
ATOM 1028 C C . ARG A 1 130 ? 4.317 5.954 -11.320 1.00 86.94 130 ARG A C 1
ATOM 1030 O O . ARG A 1 130 ? 3.929 6.249 -12.447 1.00 86.94 130 ARG A O 1
ATOM 1037 N N . ASN A 1 131 ? 4.523 4.694 -10.941 1.00 81.88 131 ASN A N 1
ATOM 1038 C CA . ASN A 1 131 ? 4.337 3.531 -11.811 1.00 81.88 131 ASN A CA 1
ATOM 1039 C C . ASN A 1 131 ? 2.906 2.960 -11.809 1.00 81.88 131 ASN A C 1
ATOM 1041 O O . ASN A 1 131 ? 2.631 2.049 -12.590 1.00 81.88 131 ASN A O 1
ATOM 1045 N N . GLY A 1 132 ? 1.989 3.469 -10.979 1.00 82.62 132 GLY A N 1
ATOM 1046 C CA . GLY A 1 132 ? 0.604 2.994 -10.954 1.00 82.62 132 GLY A CA 1
ATOM 1047 C C . GLY A 1 132 ? -0.127 3.238 -9.637 1.00 82.62 132 GLY A C 1
ATOM 1048 O O . GLY A 1 132 ? 0.362 3.924 -8.746 1.00 82.62 132 GLY A O 1
ATOM 1049 N N . VAL A 1 133 ? -1.328 2.669 -9.515 1.00 85.62 133 VAL A N 1
ATOM 1050 C CA . VAL A 1 133 ? -2.180 2.796 -8.321 1.00 85.62 133 VAL A CA 1
ATOM 1051 C C . VAL A 1 133 ? -2.538 1.414 -7.791 1.00 85.62 133 VAL A C 1
ATOM 1053 O O . VAL A 1 133 ? -3.220 0.654 -8.473 1.00 85.62 133 VAL A O 1
ATOM 1056 N N . ALA A 1 134 ? -2.112 1.090 -6.575 1.00 85.00 134 ALA A N 1
ATOM 1057 C CA . ALA A 1 134 ? -2.494 -0.132 -5.878 1.00 85.00 134 ALA A CA 1
ATOM 1058 C C . ALA A 1 134 ? -3.680 0.127 -4.944 1.00 85.00 134 ALA A C 1
ATOM 1060 O O . ALA A 1 134 ? -3.783 1.187 -4.329 1.00 85.00 134 ALA A O 1
ATOM 1061 N N . VAL A 1 135 ? -4.573 -0.855 -4.816 1.00 88.00 135 VAL A N 1
ATOM 1062 C CA . VAL A 1 135 ? -5.703 -0.795 -3.884 1.00 88.00 135 VAL A CA 1
ATOM 1063 C C . VAL A 1 135 ? -5.659 -2.014 -2.975 1.00 88.00 135 VAL A C 1
ATOM 1065 O O . VAL A 1 135 ? -5.669 -3.154 -3.438 1.00 88.00 135 VAL A O 1
ATOM 1068 N N . GLN A 1 136 ? -5.642 -1.769 -1.671 1.00 88.25 136 GLN A N 1
ATOM 1069 C CA . GLN A 1 136 ? -5.595 -2.797 -0.643 1.00 88.25 136 GLN A CA 1
ATOM 1070 C C . GLN A 1 136 ? -6.843 -2.700 0.231 1.00 88.25 136 GLN A C 1
ATOM 1072 O O . GLN A 1 136 ? -7.163 -1.635 0.762 1.00 88.25 136 GLN A O 1
ATOM 1077 N N . ARG A 1 137 ? -7.577 -3.806 0.377 1.00 90.44 137 ARG A N 1
ATOM 1078 C CA . ARG A 1 137 ? -8.738 -3.867 1.271 1.00 90.44 137 ARG A CA 1
ATOM 1079 C C . ARG A 1 137 ? -8.310 -4.471 2.595 1.00 90.44 137 ARG A C 1
ATOM 1081 O O . ARG A 1 137 ? -7.942 -5.640 2.648 1.00 90.44 137 ARG A O 1
ATOM 1088 N N . LEU A 1 138 ? -8.377 -3.674 3.651 1.00 91.50 138 LEU A N 1
ATOM 1089 C CA . LEU A 1 138 ? -7.996 -4.061 5.001 1.00 91.50 138 LEU A CA 1
ATOM 1090 C C . LEU A 1 138 ? -9.242 -4.308 5.840 1.00 91.50 138 LEU A C 1
ATOM 1092 O O . LEU A 1 138 ? -10.232 -3.582 5.749 1.00 91.50 138 LEU A O 1
ATOM 1096 N N . ARG A 1 139 ? -9.175 -5.303 6.713 1.00 92.75 139 ARG A N 1
ATOM 1097 C CA . ARG A 1 139 ? -10.191 -5.568 7.723 1.00 92.75 139 ARG A CA 1
ATOM 1098 C C . ARG A 1 139 ? -9.509 -5.768 9.062 1.00 92.75 139 ARG A C 1
ATOM 1100 O O . ARG A 1 139 ? -8.528 -6.493 9.170 1.00 92.75 139 ARG A O 1
ATOM 1107 N N . VAL A 1 140 ? -10.057 -5.149 10.096 1.00 92.62 140 VAL A N 1
ATOM 1108 C CA . VAL A 1 140 ? -9.591 -5.291 11.474 1.00 92.62 140 VAL A CA 1
ATOM 1109 C C . VAL A 1 140 ? -10.788 -5.526 12.382 1.00 92.62 140 VAL A C 1
ATOM 1111 O O . VAL A 1 140 ? -11.808 -4.854 12.253 1.00 92.62 140 VAL A O 1
ATOM 1114 N N . TRP A 1 141 ? -10.715 -6.510 13.270 1.00 93.50 141 TRP A N 1
ATOM 1115 C CA . TRP A 1 141 ? -11.815 -6.813 14.185 1.00 93.50 141 TRP A CA 1
ATOM 1116 C C . TRP A 1 141 ? -11.294 -7.298 15.530 1.00 93.50 141 TRP A C 1
ATOM 1118 O O . TRP A 1 141 ? -10.234 -7.928 15.584 1.00 93.50 141 TRP A O 1
ATOM 1128 N N . PRO A 1 142 ? -12.001 -6.992 16.626 1.00 92.88 142 PRO A N 1
ATOM 1129 C CA . PRO A 1 142 ? -11.649 -7.549 17.913 1.00 92.88 142 PRO A CA 1
ATOM 1130 C C . PRO A 1 142 ? -12.050 -9.023 17.955 1.00 92.88 142 PRO A C 1
ATOM 1132 O O . PRO A 1 142 ? -13.154 -9.396 17.559 1.00 92.88 142 PRO A O 1
ATOM 1135 N N . ASP A 1 143 ? -11.154 -9.856 18.459 1.00 89.69 143 ASP A N 1
ATOM 1136 C CA . ASP A 1 143 ? -11.402 -11.255 18.764 1.00 89.69 143 ASP A CA 1
ATOM 1137 C C . ASP A 1 143 ? -10.628 -11.635 20.029 1.00 89.69 143 ASP A C 1
ATOM 1139 O O . ASP A 1 143 ? -9.432 -11.365 20.141 1.00 89.69 143 ASP A O 1
ATOM 1143 N N . GLN A 1 144 ? -11.326 -12.214 21.008 1.00 85.50 144 GLN A N 1
ATOM 1144 C CA . GLN A 1 144 ? -10.748 -12.661 22.286 1.00 85.50 144 GLN A CA 1
ATOM 1145 C C . GLN A 1 144 ? -9.855 -11.610 22.987 1.00 85.50 144 GLN A C 1
ATOM 1147 O O . GLN A 1 144 ? -8.804 -11.927 23.540 1.00 85.50 144 GLN A O 1
ATOM 1152 N N . GLY A 1 145 ? -10.264 -10.336 22.960 1.00 83.12 145 GLY A N 1
ATOM 1153 C CA . GLY A 1 145 ? -9.527 -9.246 23.612 1.00 83.12 145 GLY A CA 1
ATOM 1154 C C . GLY A 1 145 ? -8.260 -8.796 22.876 1.00 83.12 145 GLY A C 1
ATOM 1155 O O . GLY A 1 145 ? -7.439 -8.097 23.463 1.00 83.12 145 GLY A O 1
ATOM 1156 N N . ARG A 1 146 ? -8.094 -9.171 21.602 1.00 87.31 146 ARG A N 1
ATOM 1157 C CA . ARG A 1 146 ? -7.011 -8.716 20.719 1.00 87.31 146 ARG A CA 1
ATOM 1158 C C . ARG A 1 146 ? -7.562 -8.291 19.366 1.00 87.31 146 ARG A C 1
ATOM 1160 O O . ARG A 1 146 ? -8.649 -8.696 18.969 1.00 87.31 146 ARG A O 1
ATOM 1167 N N . TRP A 1 147 ? -6.801 -7.498 18.627 1.00 88.56 147 TRP A N 1
ATOM 1168 C CA . TRP A 1 147 ? -7.126 -7.213 17.232 1.00 88.56 147 TRP A CA 1
ATOM 1169 C C . TRP A 1 147 ? -6.670 -8.337 16.308 1.00 88.56 147 TRP A C 1
ATOM 1171 O O . TRP A 1 147 ? -5.497 -8.703 16.336 1.00 88.56 147 TRP A O 1
ATOM 1181 N N . ARG A 1 148 ? -7.553 -8.820 15.435 1.00 89.38 148 ARG A N 1
ATOM 1182 C CA . ARG A 1 148 ? -7.191 -9.589 14.239 1.00 89.38 148 ARG A CA 1
ATOM 1183 C C . ARG A 1 148 ? -7.216 -8.700 13.009 1.00 89.38 148 ARG A C 1
ATOM 1185 O O . ARG A 1 148 ? -7.975 -7.732 12.956 1.00 89.38 148 ARG A O 1
ATOM 1192 N N . THR A 1 149 ? -6.397 -9.055 12.029 1.00 88.44 149 THR A N 1
ATOM 1193 C CA . THR A 1 149 ? -6.275 -8.337 10.758 1.00 88.44 149 THR A CA 1
ATOM 1194 C C . THR A 1 149 ? -6.399 -9.303 9.591 1.00 88.44 149 THR A C 1
ATOM 1196 O O . THR A 1 149 ? -5.858 -10.400 9.670 1.00 88.44 149 THR A O 1
ATOM 1199 N N . GLU A 1 150 ? -7.045 -8.873 8.516 1.00 85.12 150 GLU A N 1
ATOM 1200 C CA . GLU A 1 150 ? -7.091 -9.545 7.213 1.00 85.12 150 GLU A CA 1
ATOM 1201 C C . GLU A 1 150 ? -6.812 -8.475 6.151 1.00 85.12 150 GLU A C 1
ATOM 1203 O O . GLU A 1 150 ? -7.296 -7.344 6.261 1.00 85.12 150 GLU A O 1
ATOM 1208 N N . SER A 1 151 ? -6.054 -8.823 5.116 1.00 79.12 151 SER A N 1
ATOM 1209 C CA . SER A 1 151 ? -5.920 -8.006 3.909 1.00 79.12 151 SER A CA 1
ATOM 1210 C C . SER A 1 151 ? -6.286 -8.842 2.701 1.00 79.12 151 SER A C 1
ATOM 1212 O O . SER A 1 151 ? -5.878 -9.996 2.588 1.00 79.12 151 SER A O 1
ATOM 1214 N N . ARG A 1 152 ? -7.035 -8.246 1.774 1.00 66.75 152 ARG A N 1
ATOM 1215 C CA . ARG A 1 152 ? -7.223 -8.787 0.430 1.00 66.75 152 ARG A CA 1
ATOM 1216 C C . ARG A 1 152 ? -6.708 -7.791 -0.588 1.00 66.75 152 ARG A C 1
ATOM 1218 O O . ARG A 1 152 ? -7.146 -6.638 -0.632 1.00 66.75 152 ARG A O 1
ATOM 1225 N N . ASP A 1 153 ? -5.810 -8.278 -1.423 1.00 62.31 153 ASP A N 1
ATOM 1226 C CA . ASP A 1 153 ? -5.207 -7.497 -2.486 1.00 62.31 153 ASP A CA 1
ATOM 1227 C C . ASP A 1 153 ? -6.184 -7.356 -3.651 1.00 62.31 153 ASP A C 1
ATOM 1229 O O . ASP A 1 153 ? -6.808 -8.331 -4.080 1.00 62.31 153 ASP A O 1
ATOM 1233 N N . VAL A 1 154 ? -6.310 -6.147 -4.194 1.00 50.84 154 VAL A N 1
ATOM 1234 C CA . VAL A 1 154 ? -6.950 -5.939 -5.493 1.00 50.84 154 VAL A CA 1
ATOM 1235 C C . VAL A 1 154 ? -5.821 -5.795 -6.510 1.00 50.84 154 VAL A C 1
ATOM 1237 O O . VAL A 1 154 ? -5.160 -4.761 -6.579 1.00 50.84 154 VAL A O 1
ATOM 1240 N N . GLN A 1 155 ? -5.549 -6.882 -7.239 1.00 46.59 155 GLN A N 1
ATOM 1241 C CA . GLN A 1 155 ? -4.466 -6.961 -8.223 1.00 46.59 155 GLN A CA 1
ATOM 1242 C C . GLN A 1 155 ? -4.599 -5.871 -9.295 1.00 46.59 155 GLN A C 1
ATOM 1244 O O . GLN A 1 155 ? -5.649 -5.717 -9.919 1.00 46.59 155 GLN A O 1
ATOM 1249 N N . LEU A 1 156 ? -3.501 -5.157 -9.547 1.00 46.06 156 LEU A N 1
ATOM 1250 C CA . LEU A 1 156 ? -3.323 -4.374 -10.767 1.00 46.06 156 LEU A CA 1
ATOM 1251 C C . LEU A 1 156 ? -3.155 -5.329 -11.966 1.00 46.06 156 LEU A C 1
ATOM 1253 O O . LEU A 1 156 ? -2.421 -6.310 -11.841 1.00 46.06 156 LEU A O 1
ATOM 1257 N N . PRO A 1 157 ? -3.711 -5.015 -13.153 1.00 41.34 157 PRO A N 1
ATOM 1258 C CA . PRO A 1 157 ? -3.569 -5.836 -14.365 1.00 41.34 157 PRO A CA 1
ATOM 1259 C C . PRO A 1 157 ? -2.116 -6.047 -14.834 1.00 41.34 157 PRO A C 1
ATOM 1261 O O . PRO A 1 157 ? -1.855 -6.920 -15.656 1.00 41.34 157 PRO A O 1
ATOM 1264 N N . SER A 1 158 ? -1.179 -5.230 -14.345 1.00 44.16 158 SER A N 1
ATOM 1265 C CA . SER A 1 158 ? 0.225 -5.179 -14.767 1.00 44.16 158 SER A CA 1
ATOM 1266 C C . SER A 1 158 ? 1.237 -5.355 -13.627 1.00 44.16 158 SER A C 1
ATOM 1268 O O . SER A 1 158 ? 2.440 -5.287 -13.880 1.00 44.16 158 SER A O 1
ATOM 1270 N N . ALA A 1 159 ? 0.794 -5.576 -12.384 1.00 46.47 159 ALA A N 1
ATOM 1271 C CA . ALA A 1 159 ? 1.705 -5.739 -11.253 1.00 46.47 159 ALA A CA 1
ATOM 1272 C C . ALA A 1 159 ? 1.983 -7.219 -10.980 1.00 46.47 159 ALA A C 1
ATOM 1274 O O . ALA A 1 159 ? 1.080 -8.057 -11.017 1.00 46.47 159 ALA A O 1
ATOM 1275 N N . ARG A 1 160 ? 3.242 -7.536 -10.651 1.00 47.81 160 ARG A N 1
ATOM 1276 C CA . ARG A 1 160 ? 3.574 -8.797 -9.979 1.00 47.81 160 ARG A CA 1
ATOM 1277 C C . ARG A 1 160 ? 2.644 -8.984 -8.769 1.00 47.81 160 ARG A C 1
ATOM 1279 O O . ARG A 1 160 ? 2.270 -7.988 -8.147 1.00 47.81 160 ARG A O 1
ATOM 1286 N N . PRO A 1 161 ? 2.283 -10.231 -8.421 1.00 53.41 161 PRO A N 1
ATOM 1287 C CA . PRO A 1 161 ? 1.511 -10.488 -7.214 1.00 53.41 161 PRO A CA 1
ATOM 1288 C C . PRO A 1 161 ? 2.214 -9.849 -6.013 1.00 53.41 161 PRO A C 1
ATOM 1290 O O . PRO A 1 161 ? 3.436 -9.961 -5.874 1.00 53.41 161 PRO A O 1
ATOM 1293 N N . LEU A 1 162 ? 1.437 -9.162 -5.174 1.00 51.81 162 LEU A N 1
ATOM 1294 C CA . LEU A 1 162 ? 1.909 -8.687 -3.880 1.00 51.81 162 LEU A CA 1
ATOM 1295 C C . LEU A 1 162 ? 2.482 -9.879 -3.089 1.00 51.81 162 LEU A C 1
ATOM 1297 O O . LEU A 1 162 ? 2.002 -11.009 -3.243 1.00 51.81 162 LEU A O 1
ATOM 1301 N N . PRO A 1 163 ? 3.533 -9.669 -2.278 1.00 53.97 163 PRO A N 1
ATOM 1302 C CA . PRO A 1 163 ? 4.009 -10.713 -1.385 1.00 53.97 163 PRO A CA 1
ATOM 1303 C C . PRO A 1 163 ? 2.866 -11.139 -0.450 1.00 53.97 163 PRO A C 1
ATOM 1305 O O . PRO A 1 163 ? 2.005 -10.316 -0.138 1.00 53.97 163 PRO A O 1
ATOM 1308 N N . PRO A 1 164 ? 2.846 -12.403 0.012 1.00 59.25 164 PRO A N 1
ATOM 1309 C CA . PRO A 1 164 ? 1.811 -12.872 0.921 1.00 59.25 164 PRO A CA 1
ATOM 1310 C C . PRO A 1 164 ? 1.754 -11.956 2.145 1.00 59.25 164 PRO A C 1
ATOM 1312 O O . PRO A 1 164 ? 2.761 -11.740 2.826 1.00 59.25 164 PRO A O 1
ATOM 1315 N N . PHE A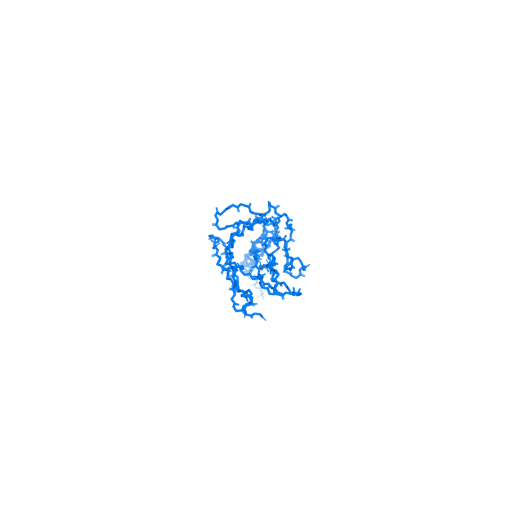 1 165 ? 0.575 -11.384 2.374 1.00 58.97 165 PHE A N 1
ATOM 1316 C CA . PHE A 1 165 ? 0.324 -10.483 3.483 1.00 58.97 165 PHE A CA 1
ATOM 1317 C C . PHE A 1 165 ? 0.514 -11.234 4.800 1.00 58.97 165 PHE A C 1
ATOM 1319 O O . PHE A 1 165 ? -0.178 -12.216 5.057 1.00 58.97 165 PHE A O 1
ATOM 1326 N N . ARG A 1 166 ? 1.457 -10.772 5.624 1.00 65.06 166 ARG A N 1
ATOM 1327 C CA . ARG A 1 166 ? 1.695 -11.334 6.955 1.00 65.06 166 ARG A CA 1
ATOM 1328 C C . ARG A 1 166 ? 0.703 -10.728 7.920 1.00 65.06 166 ARG A C 1
ATOM 1330 O O . ARG A 1 166 ? 0.763 -9.534 8.217 1.00 65.06 166 ARG A O 1
ATOM 1337 N N . GLU A 1 167 ? -0.229 -11.541 8.381 1.00 67.44 167 GLU A N 1
ATOM 1338 C CA . GLU A 1 167 ? -1.260 -11.055 9.279 1.00 67.44 167 GLU A CA 1
ATOM 1339 C C . GLU A 1 167 ? -0.670 -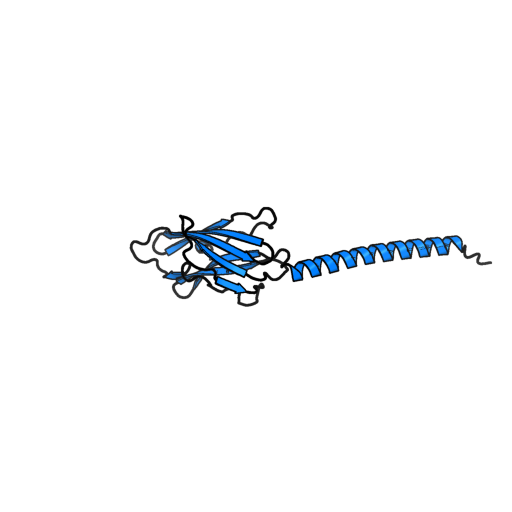10.793 10.672 1.00 67.44 167 GLU A C 1
ATOM 1341 O O . GLU A 1 167 ? 0.271 -11.459 11.102 1.00 67.44 167 GLU A O 1
ATOM 1346 N N . ALA A 1 168 ? -1.243 -9.856 11.433 1.00 54.25 168 ALA A N 1
ATOM 1347 C CA . ALA A 1 168 ? -0.745 -9.549 12.776 1.00 54.25 168 ALA A CA 1
ATOM 1348 C C . ALA A 1 168 ? -0.770 -10.767 13.720 1.00 54.25 168 ALA A C 1
ATOM 1350 O O . ALA A 1 168 ? -0.087 -10.773 14.735 1.00 54.25 168 ALA A O 1
ATOM 1351 N N . GLN A 1 169 ? -1.599 -11.776 13.453 1.00 66.75 169 GLN A N 1
ATOM 1352 C CA . GLN A 1 169 ? -1.656 -13.040 14.200 1.00 66.75 169 GLN A CA 1
ATOM 1353 C C . GLN A 1 169 ? -0.508 -14.012 13.891 1.00 66.75 169 GLN A C 1
ATOM 1355 O O . GLN A 1 169 ? -0.322 -14.968 14.638 1.00 66.75 169 GLN A O 1
ATOM 1360 N N . GLU A 1 170 ? 0.245 -13.783 12.820 1.00 58.84 170 GLU A N 1
ATOM 1361 C CA . GLU A 1 170 ? 1.388 -14.608 12.410 1.00 58.84 170 GLU A CA 1
ATOM 1362 C C . GLU A 1 170 ? 2.727 -14.058 12.937 1.00 58.84 170 GLU A C 1
ATOM 1364 O O . GLU A 1 170 ? 3.782 -14.637 12.674 1.00 58.84 170 GLU A O 1
ATOM 1369 N N . GLN A 1 171 ? 2.677 -12.941 13.673 1.00 53.97 171 GLN A N 1
ATOM 1370 C CA . GLN A 1 171 ? 3.802 -12.247 14.307 1.00 53.97 171 GLN A CA 1
ATOM 1371 C C . GLN A 1 171 ? 3.671 -12.295 15.832 1.00 53.97 171 GLN A C 1
ATOM 1373 O O . GLN A 1 171 ? 4.718 -12.468 16.493 1.00 53.97 171 GLN A O 1
#

Secondary structure (DSSP, 8-state):
-----HHHHHHHHHHHHHHHHHHHHHHHHHHHHHHHHHHHTTT-EEEEEEEE-SSEEEEEEEEESSSPEEEEEEEEE-TT--EEEEEEEEEEE-TTSSGGGB---STTEEESSPPTT---EEEEEEEEETTEEEEEEEEEEEETTEEEEEEEEE--TTSPPPPPP--GGG-

pLDDT: mean 81.39, std 12.78, range [41.34, 95.75]

Sequence (171 aa):
MRLTNPVLWIFLAAIFNALAAFFTIRDQDRQTTELRGWMTGGDSIVYFEPLRRGGRLAYFIRHTGSFPAYDVVVRVHDEDEHLIEGPIPVGMITGGSGLDWLAVAQSLRFPDPPPPGTTAKRFRVEIQARNGVAVQRLRVWPDQGRWRTESRDVQLPSARPLPPFREAQEQ

Foldseek 3Di:
DDCPPVVVVVVVVVVVVVVVVVVVVVVVVVVVLVVVCQVQVNQKDKDWAWEDDDQKIATAIAIDDDYKWAQKFKFKAWPVRHTPDDRQGLGIDDHPPCSRGDRRDPVRMAGPQHDPPDAKTWMWMWIDTSNGIWIKIKIWGDDPRGIWIDIDTDDDPPHDDDDPHQINVND